Protein AF-A0A9E2F7W5-F1 (afdb_monomer)

Structure (mmCIF, N/CA/C/O backbone):
data_AF-A0A9E2F7W5-F1
#
_entry.id   AF-A0A9E2F7W5-F1
#
loop_
_atom_site.group_PDB
_atom_site.id
_atom_site.type_symbol
_atom_site.label_atom_id
_atom_site.label_alt_id
_atom_site.label_comp_id
_atom_site.label_asym_id
_atom_site.label_entity_id
_atom_site.label_seq_id
_atom_site.pdbx_PDB_ins_code
_atom_site.Cartn_x
_atom_site.Cartn_y
_atom_site.Cartn_z
_atom_site.occupancy
_atom_site.B_iso_or_equiv
_atom_site.auth_seq_id
_atom_site.auth_comp_id
_atom_site.auth_asym_id
_atom_site.auth_atom_id
_atom_site.pdbx_PDB_model_num
ATOM 1 N N . MET A 1 1 ? 1.756 -20.478 2.435 1.00 60.12 1 MET A N 1
ATOM 2 C CA . MET A 1 1 ? 0.867 -20.047 1.336 1.00 60.12 1 MET A CA 1
ATOM 3 C C . MET A 1 1 ? 1.531 -18.874 0.637 1.00 60.12 1 MET A C 1
ATOM 5 O O . MET A 1 1 ? 2.162 -18.082 1.322 1.00 60.12 1 MET A O 1
ATOM 9 N N . SER A 1 2 ? 1.466 -18.809 -0.690 1.00 84.88 2 SER A N 1
ATOM 10 C CA . SER A 1 2 ? 1.913 -17.647 -1.470 1.00 84.88 2 SER A CA 1
ATOM 11 C C . SER A 1 2 ? 0.680 -16.806 -1.796 1.00 84.88 2 SER A C 1
ATOM 13 O O . SER A 1 2 ? -0.364 -17.386 -2.080 1.00 84.88 2 SER A O 1
ATOM 15 N N . LEU A 1 3 ? 0.794 -15.481 -1.693 1.00 91.50 3 LEU A N 1
ATOM 16 C CA . LEU A 1 3 ? -0.255 -14.529 -2.058 1.00 91.50 3 LEU A CA 1
ATOM 17 C C . LEU A 1 3 ? 0.163 -13.801 -3.338 1.00 91.50 3 LEU A C 1
ATOM 19 O O . LEU A 1 3 ? 1.298 -13.326 -3.431 1.00 91.50 3 LEU A O 1
ATOM 23 N N . SER A 1 4 ? -0.745 -13.708 -4.305 1.00 96.69 4 SER A N 1
ATOM 24 C CA . SER A 1 4 ? -0.621 -12.806 -5.452 1.00 96.69 4 SER A CA 1
ATOM 25 C C . SER A 1 4 ? -1.047 -11.381 -5.076 1.00 96.69 4 SER A C 1
ATOM 27 O O . SER A 1 4 ? -1.700 -11.160 -4.056 1.00 96.69 4 SER A O 1
ATOM 29 N N . LEU A 1 5 ? -0.718 -10.391 -5.914 1.00 97.25 5 LEU A N 1
ATOM 30 C CA . LEU A 1 5 ? -1.211 -9.019 -5.714 1.00 97.25 5 LEU A CA 1
ATOM 31 C C . LEU A 1 5 ? -2.737 -8.933 -5.853 1.00 97.25 5 LEU A C 1
ATOM 33 O O . LEU A 1 5 ? -3.362 -8.114 -5.184 1.00 97.25 5 LEU A O 1
ATOM 37 N N . ARG A 1 6 ? -3.337 -9.815 -6.659 1.00 96.81 6 ARG A N 1
ATOM 38 C CA . ARG A 1 6 ? -4.790 -9.960 -6.738 1.00 96.81 6 ARG A CA 1
ATOM 39 C C . ARG A 1 6 ? -5.373 -10.462 -5.418 1.00 96.81 6 ARG A C 1
ATOM 41 O O . ARG A 1 6 ? -6.316 -9.854 -4.925 1.00 96.81 6 ARG A O 1
ATOM 48 N N . ASP A 1 7 ? -4.772 -11.485 -4.806 1.00 97.69 7 ASP A N 1
ATOM 49 C CA . ASP A 1 7 ? -5.213 -11.986 -3.494 1.00 97.69 7 ASP A CA 1
ATOM 50 C C . ASP A 1 7 ? -5.123 -10.893 -2.420 1.00 97.69 7 ASP A C 1
ATOM 52 O O . ASP A 1 7 ? -6.005 -10.784 -1.571 1.00 97.69 7 ASP A O 1
ATOM 56 N N . VAL A 1 8 ? -4.080 -10.053 -2.475 1.00 97.88 8 VAL A N 1
ATOM 57 C CA . VAL A 1 8 ? -3.939 -8.885 -1.591 1.00 97.88 8 VAL A CA 1
ATOM 58 C C . VAL A 1 8 ? -5.088 -7.899 -1.813 1.00 97.88 8 VAL A C 1
ATOM 60 O O . VAL A 1 8 ? -5.750 -7.524 -0.849 1.00 97.88 8 VAL A O 1
ATOM 63 N N . GLN A 1 9 ? -5.380 -7.518 -3.062 1.00 98.44 9 GLN A N 1
ATOM 64 C CA . GLN A 1 9 ? -6.500 -6.619 -3.367 1.00 98.44 9 GLN A CA 1
ATOM 65 C C . GLN A 1 9 ? -7.848 -7.177 -2.889 1.00 98.44 9 GLN A C 1
ATOM 67 O O . GLN A 1 9 ? -8.639 -6.434 -2.307 1.00 98.44 9 GLN A O 1
ATOM 72 N N . GLU A 1 10 ? -8.104 -8.471 -3.095 1.00 98.19 10 GLU A N 1
ATOM 73 C CA . GLU A 1 10 ? -9.349 -9.135 -2.692 1.00 98.19 10 GLU A CA 1
ATOM 74 C C . GLU A 1 10 ? -9.486 -9.259 -1.170 1.00 98.19 10 GLU A C 1
ATOM 76 O O . GLU A 1 10 ? -10.566 -9.024 -0.619 1.00 98.19 10 GLU A O 1
ATOM 81 N N . ALA A 1 11 ? -8.402 -9.609 -0.472 1.00 97.88 11 ALA A N 1
ATOM 82 C CA . ALA A 1 11 ? -8.384 -9.667 0.986 1.00 97.88 11 ALA A CA 1
ATOM 83 C C . ALA A 1 11 ? -8.615 -8.278 1.600 1.00 97.88 11 ALA A C 1
ATOM 85 O O . ALA A 1 11 ? -9.410 -8.145 2.533 1.00 97.88 11 ALA A O 1
ATOM 86 N N . THR A 1 12 ? -7.984 -7.241 1.039 1.00 98.00 12 THR A N 1
ATOM 87 C CA . THR A 1 12 ? -8.171 -5.853 1.470 1.00 98.00 12 THR A CA 1
ATOM 88 C C . THR A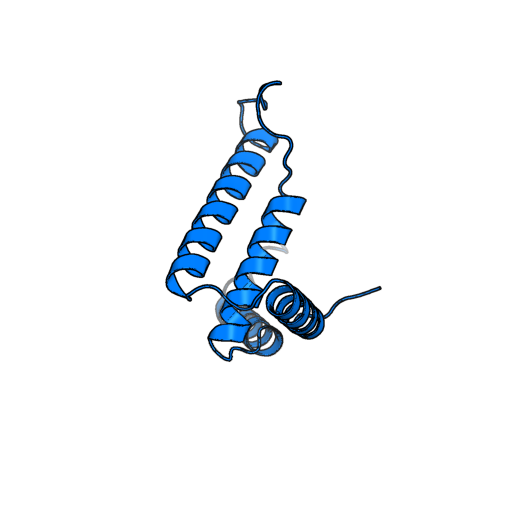 1 12 ? -9.599 -5.364 1.223 1.00 98.00 12 THR A C 1
ATOM 90 O O . THR A 1 12 ? -10.196 -4.807 2.139 1.00 98.00 12 THR A O 1
ATOM 93 N N . ASP A 1 13 ? -10.185 -5.590 0.038 1.00 98.19 13 ASP A N 1
ATOM 94 C CA . ASP A 1 13 ? -11.578 -5.185 -0.243 1.00 98.19 13 ASP A CA 1
ATOM 95 C C . ASP A 1 13 ? -12.558 -5.834 0.735 1.00 98.19 13 ASP A C 1
ATOM 97 O O . ASP A 1 13 ? -13.407 -5.151 1.310 1.00 98.19 13 ASP A O 1
ATOM 101 N N . ARG A 1 14 ? -12.391 -7.136 0.993 1.00 98.31 14 ARG A N 1
ATOM 102 C CA . ARG A 1 14 ? -13.223 -7.863 1.954 1.00 98.31 14 ARG A CA 1
ATOM 103 C C . ARG A 1 14 ? -13.135 -7.257 3.349 1.00 98.31 14 ARG A C 1
ATOM 105 O O . ARG A 1 14 ? -14.167 -6.918 3.922 1.00 98.31 14 ARG A O 1
ATOM 112 N N . TYR A 1 15 ? -11.918 -7.074 3.858 1.00 98.06 15 TYR A N 1
ATOM 113 C CA . TYR A 1 15 ? -11.692 -6.495 5.179 1.00 98.06 15 TYR A CA 1
ATOM 114 C C . TYR A 1 15 ? -12.305 -5.094 5.302 1.00 98.06 15 TYR A C 1
ATOM 116 O O . TYR A 1 15 ? -13.014 -4.808 6.262 1.00 98.06 15 TYR A O 1
ATOM 124 N N . ILE A 1 16 ? -12.092 -4.228 4.307 1.00 96.94 16 ILE A N 1
ATOM 125 C CA . ILE A 1 16 ? -12.622 -2.860 4.319 1.00 96.94 16 ILE A CA 1
ATOM 126 C C . ILE A 1 16 ? -14.153 -2.856 4.295 1.00 96.94 16 ILE A C 1
ATOM 128 O O . ILE A 1 16 ? -14.7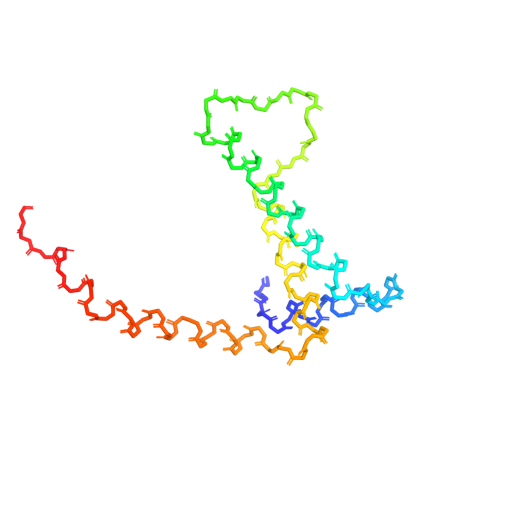78 -2.092 5.029 1.00 96.94 16 ILE A O 1
ATOM 132 N N . ARG A 1 17 ? -14.784 -3.723 3.494 1.00 96.94 17 ARG A N 1
ATOM 133 C CA . ARG A 1 17 ? -16.250 -3.851 3.466 1.00 96.94 17 ARG A CA 1
ATOM 134 C C . ARG A 1 17 ? -16.813 -4.329 4.799 1.00 96.94 17 ARG A C 1
ATOM 136 O O . ARG A 1 17 ? -17.831 -3.799 5.237 1.00 96.94 17 ARG A O 1
ATOM 143 N N . GLU A 1 18 ? -16.155 -5.286 5.445 1.00 97.56 18 GLU A N 1
ATOM 144 C CA . GLU A 1 18 ? -16.524 -5.762 6.784 1.00 97.56 18 GLU A CA 1
ATOM 145 C C . GLU A 1 18 ? -16.338 -4.669 7.850 1.00 97.56 18 GLU A C 1
ATOM 147 O O . GLU A 1 18 ? -17.145 -4.564 8.772 1.00 97.56 18 GLU A O 1
ATOM 152 N N . ALA A 1 19 ? -15.333 -3.805 7.686 1.00 94.25 19 ALA A N 1
ATOM 153 C CA . ALA A 1 19 ? -15.018 -2.699 8.590 1.00 94.25 19 ALA A CA 1
ATOM 154 C C . ALA A 1 19 ? -15.899 -1.441 8.411 1.00 94.25 19 ALA A C 1
ATOM 156 O O . ALA A 1 19 ? -15.692 -0.452 9.114 1.00 94.25 19 ALA A O 1
ATOM 157 N N . GLY A 1 20 ? -16.889 -1.460 7.510 1.00 95.06 20 GLY A N 1
ATOM 158 C CA . GLY A 1 20 ? -17.816 -0.338 7.289 1.00 95.06 20 GLY A CA 1
ATOM 159 C C . GLY A 1 20 ? -17.613 0.430 5.980 1.00 95.06 20 GLY A C 1
ATOM 160 O O . GLY A 1 20 ? -18.293 1.429 5.749 1.00 95.06 20 GLY A O 1
ATOM 161 N N . GLY A 1 21 ? -16.741 -0.056 5.098 1.00 94.94 21 GLY A N 1
ATOM 162 C CA . GLY A 1 21 ? -16.501 0.503 3.773 1.00 94.94 21 GLY A CA 1
ATOM 163 C C . GLY A 1 21 ? -15.270 1.404 3.696 1.00 94.94 21 GLY A C 1
ATOM 164 O O . GLY A 1 21 ? -14.513 1.573 4.646 1.00 94.94 21 GLY A O 1
ATOM 165 N N . TYR A 1 22 ? -15.054 1.951 2.504 1.00 95.69 22 TYR A N 1
ATOM 166 C CA . TYR A 1 22 ? -13.880 2.754 2.181 1.00 95.69 22 TYR A CA 1
ATOM 167 C C . TYR A 1 22 ? -13.984 4.183 2.733 1.00 95.69 22 TYR A C 1
ATOM 169 O O . TYR A 1 22 ? -15.019 4.833 2.581 1.00 95.69 22 TYR A O 1
ATOM 177 N N . TRP A 1 23 ? -12.881 4.702 3.281 1.00 94.69 23 TRP A N 1
ATOM 178 C CA . TRP A 1 23 ? -12.677 6.146 3.482 1.00 94.69 23 TRP A CA 1
ATOM 179 C C . TRP A 1 23 ? -12.508 6.878 2.147 1.00 94.69 23 TRP A C 1
ATOM 181 O O . TRP A 1 23 ? -12.348 6.240 1.107 1.00 94.69 23 TRP A O 1
ATOM 191 N N . SER A 1 24 ? -12.504 8.213 2.144 1.00 96.19 24 SER A N 1
ATOM 192 C CA . SER A 1 24 ? -12.249 8.963 0.908 1.00 96.19 24 SER A CA 1
ATOM 193 C C . SER A 1 24 ? -10.827 8.738 0.380 1.00 96.19 24 SER A C 1
ATOM 195 O O . SER A 1 24 ? -9.885 8.492 1.135 1.00 96.19 24 SER A O 1
ATOM 197 N N . GLU A 1 25 ? -10.635 8.892 -0.930 1.00 94.25 25 GLU A N 1
ATOM 198 C CA . GLU A 1 25 ? -9.324 8.740 -1.570 1.00 94.25 25 GLU A CA 1
ATOM 199 C C . GLU A 1 25 ? -8.304 9.725 -0.985 1.00 94.25 25 GLU A C 1
ATOM 201 O O . GLU A 1 25 ? -7.129 9.400 -0.832 1.00 94.25 25 GLU A O 1
ATOM 206 N N . LYS A 1 26 ? -8.752 10.930 -0.605 1.00 96.50 26 LYS A N 1
ATOM 207 C CA . LYS A 1 26 ? -7.898 11.943 0.030 1.00 96.50 26 LYS A CA 1
ATOM 208 C C . LYS A 1 26 ? -7.405 11.489 1.400 1.00 96.50 26 LYS A C 1
ATOM 210 O O . LYS A 1 26 ? -6.227 11.661 1.695 1.00 96.50 26 LYS A O 1
ATOM 215 N N . GLU A 1 27 ? -8.282 10.909 2.216 1.00 96.44 27 GLU A N 1
ATOM 216 C CA . GLU A 1 27 ? -7.904 10.351 3.520 1.00 96.44 27 GLU A CA 1
ATOM 217 C C . GLU A 1 27 ? -6.910 9.200 3.353 1.00 96.44 27 GLU A C 1
ATOM 219 O O . GLU A 1 27 ? -5.898 9.164 4.048 1.00 96.44 27 GLU A O 1
ATOM 224 N N . ASN A 1 28 ? -7.128 8.322 2.371 1.00 97.06 28 ASN A N 1
ATOM 225 C CA . ASN A 1 28 ? -6.225 7.200 2.114 1.00 97.06 28 ASN A CA 1
ATOM 226 C C . ASN A 1 28 ? -4.855 7.644 1.572 1.00 97.06 28 ASN A C 1
ATOM 228 O O . ASN A 1 28 ? -3.843 7.026 1.890 1.00 97.06 28 ASN A O 1
ATOM 232 N N . ILE A 1 29 ? -4.775 8.753 0.828 1.00 97.75 29 ILE A N 1
ATOM 233 C CA . ILE A 1 29 ? -3.485 9.362 0.465 1.00 97.75 29 ILE A CA 1
ATOM 234 C C . ILE A 1 29 ? -2.760 9.915 1.697 1.00 97.75 29 ILE A C 1
ATOM 236 O O . ILE A 1 29 ? -1.549 9.740 1.813 1.00 97.75 29 ILE A O 1
ATOM 240 N N . LEU A 1 30 ? -3.471 10.567 2.623 1.00 98.00 30 LEU A N 1
ATOM 241 C CA . LEU A 1 30 ? -2.859 11.053 3.865 1.00 98.00 30 LEU A CA 1
ATOM 242 C C . LEU A 1 30 ? -2.356 9.893 4.729 1.00 98.00 30 LEU A C 1
ATOM 244 O O . LEU A 1 30 ? -1.233 9.964 5.222 1.00 98.00 30 LEU A O 1
ATOM 248 N N . ARG A 1 31 ? -3.133 8.808 4.828 1.00 97.50 31 ARG A N 1
ATOM 249 C CA . ARG A 1 31 ? -2.710 7.569 5.489 1.00 97.50 31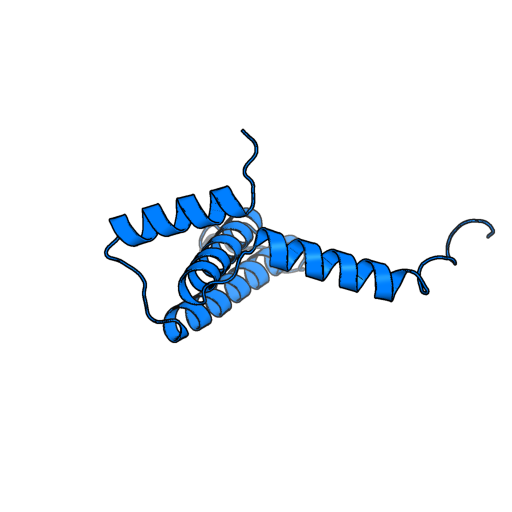 ARG A CA 1
ATOM 250 C C . ARG A 1 31 ? -1.449 6.996 4.844 1.00 97.50 31 ARG A C 1
ATOM 252 O O . ARG A 1 31 ? -0.505 6.677 5.544 1.00 97.50 31 ARG A O 1
ATOM 259 N N . LEU A 1 32 ? -1.369 6.948 3.512 1.00 98.38 32 LEU A N 1
ATOM 260 C CA . LEU A 1 32 ? -0.164 6.461 2.827 1.00 98.38 32 LEU A CA 1
ATOM 261 C C . LEU A 1 32 ? 1.086 7.277 3.197 1.00 98.38 32 LEU A C 1
ATOM 263 O O . LEU A 1 32 ? 2.171 6.722 3.347 1.00 98.38 32 LEU A O 1
ATOM 267 N N . VAL A 1 33 ? 0.945 8.599 3.329 1.00 98.38 33 VAL A N 1
ATOM 268 C CA . VAL A 1 33 ? 2.047 9.476 3.755 1.00 98.38 33 VAL A CA 1
ATOM 269 C C . VAL A 1 33 ? 2.442 9.211 5.211 1.00 98.38 33 VAL A C 1
ATOM 271 O O . VAL A 1 33 ? 3.634 9.251 5.516 1.00 98.38 33 VAL A O 1
ATOM 274 N N . GLU A 1 34 ? 1.470 8.932 6.082 1.00 97.81 34 GLU A N 1
ATOM 275 C CA . GLU A 1 34 ? 1.691 8.521 7.475 1.00 97.81 34 GLU A CA 1
ATOM 276 C C . GLU A 1 34 ? 2.560 7.254 7.535 1.00 97.81 34 GLU A C 1
ATOM 278 O O . GLU A 1 34 ? 3.666 7.326 8.075 1.00 97.81 34 GLU A O 1
ATOM 283 N N . GLU A 1 35 ? 2.161 6.170 6.856 1.00 97.81 35 GLU A N 1
ATOM 284 C CA . GLU A 1 35 ? 2.894 4.886 6.888 1.00 97.81 35 GLU A CA 1
ATOM 285 C C . GLU A 1 35 ? 4.317 4.996 6.307 1.00 97.81 35 GLU A C 1
ATOM 287 O O . GLU A 1 35 ? 5.276 4.395 6.793 1.00 97.81 35 GLU A O 1
ATOM 292 N N . VAL A 1 36 ? 4.516 5.826 5.275 1.00 98.12 36 VAL A N 1
ATOM 293 C CA . VAL A 1 36 ? 5.864 6.107 4.742 1.00 98.12 36 VAL A CA 1
ATOM 294 C C . VAL A 1 36 ? 6.731 6.852 5.765 1.00 98.12 36 VAL A C 1
ATOM 296 O O . VAL A 1 36 ? 7.949 6.643 5.822 1.00 98.12 36 VAL A O 1
ATOM 299 N N . GLY A 1 37 ? 6.127 7.726 6.571 1.00 96.25 37 GLY A N 1
ATOM 300 C CA . GLY A 1 37 ? 6.795 8.405 7.677 1.00 96.25 37 GLY A CA 1
ATOM 301 C C . GLY A 1 37 ? 7.227 7.434 8.776 1.00 96.25 37 GLY A C 1
ATOM 302 O O . GLY A 1 37 ? 8.369 7.520 9.241 1.00 96.25 37 GLY A O 1
ATOM 303 N N . GLU A 1 38 ? 6.358 6.492 9.142 1.00 95.06 38 GLU A N 1
ATOM 304 C CA . GLU A 1 38 ? 6.656 5.440 10.122 1.00 95.06 38 GLU A CA 1
ATOM 305 C C . GLU A 1 38 ? 7.774 4.513 9.611 1.00 95.06 38 GLU A C 1
ATOM 307 O O . GLU A 1 38 ? 8.800 4.364 10.284 1.00 95.06 38 GLU A O 1
ATOM 312 N N . LEU A 1 39 ? 7.704 4.052 8.354 1.00 95.56 39 LEU A N 1
ATOM 313 C CA . LEU A 1 39 ? 8.790 3.291 7.718 1.00 95.56 39 LEU A CA 1
ATOM 314 C C . LEU A 1 39 ? 10.126 4.043 7.759 1.00 95.56 39 LEU A C 1
ATOM 316 O O . LEU A 1 39 ? 11.169 3.469 8.086 1.00 95.56 39 LEU A O 1
ATOM 320 N N . SER A 1 40 ? 10.114 5.334 7.421 1.00 93.94 40 SER A N 1
ATOM 321 C CA . SER A 1 40 ? 11.316 6.174 7.434 1.00 93.94 40 SER A CA 1
ATOM 322 C C . SER A 1 40 ? 11.946 6.244 8.828 1.00 93.94 40 SER A C 1
ATOM 324 O O . SER A 1 40 ? 13.174 6.156 8.969 1.00 93.94 40 SER A O 1
ATOM 326 N N . ARG A 1 41 ? 11.114 6.351 9.871 1.00 91.25 41 ARG A N 1
ATOM 327 C CA . ARG A 1 41 ? 11.559 6.336 11.266 1.00 91.25 41 ARG A CA 1
ATOM 328 C C . ARG A 1 41 ? 12.211 5.003 11.624 1.00 91.25 41 ARG A C 1
ATOM 330 O O . ARG A 1 41 ? 13.327 5.006 12.144 1.00 91.25 41 ARG A O 1
ATOM 337 N N . GLU A 1 42 ? 11.577 3.882 11.292 1.00 91.00 42 GLU A N 1
ATOM 338 C CA . GLU A 1 42 ? 12.095 2.554 11.634 1.00 91.00 42 GLU A CA 1
ATOM 339 C C . GLU A 1 42 ? 13.390 2.210 10.891 1.00 91.00 42 GLU A C 1
ATOM 341 O O . GLU A 1 42 ? 14.355 1.732 11.493 1.00 91.00 42 GLU A O 1
ATOM 346 N N . VAL A 1 43 ? 13.489 2.551 9.604 1.00 91.00 43 VAL A N 1
ATOM 347 C CA . VAL A 1 43 ? 14.743 2.413 8.846 1.00 91.00 43 VAL A CA 1
ATOM 348 C C . VAL A 1 43 ? 15.849 3.282 9.452 1.00 91.00 43 VAL A C 1
ATOM 350 O O . VAL A 1 43 ? 16.993 2.834 9.575 1.00 91.00 43 VAL A O 1
ATOM 353 N N . SER A 1 44 ? 15.519 4.504 9.878 1.00 89.56 44 SER A N 1
ATOM 354 C CA . SER A 1 44 ? 16.476 5.404 10.528 1.00 89.56 44 SER A CA 1
ATOM 355 C C . SER A 1 44 ? 16.966 4.862 11.871 1.00 89.56 44 SER A C 1
ATOM 357 O O . SER A 1 44 ? 18.137 5.040 12.198 1.00 89.56 44 SER A O 1
ATOM 359 N N . HIS A 1 45 ? 16.118 4.180 12.639 1.00 86.69 45 HIS A N 1
ATOM 360 C CA . HIS A 1 45 ? 16.528 3.530 13.885 1.00 86.69 45 HIS A CA 1
ATOM 361 C C . HIS A 1 45 ? 17.423 2.310 13.657 1.00 86.69 45 HIS A C 1
ATOM 363 O O . HIS A 1 45 ? 18.337 2.067 14.446 1.00 86.69 45 HIS A O 1
ATOM 369 N N . LEU A 1 46 ? 17.182 1.548 12.587 1.00 84.44 46 LEU A N 1
ATOM 370 C CA . LEU A 1 46 ? 17.971 0.356 12.273 1.00 84.44 46 LEU A CA 1
ATOM 371 C C . LEU A 1 46 ? 19.338 0.675 11.668 1.00 84.44 46 LEU A C 1
ATOM 373 O O . LEU A 1 46 ? 20.318 0.003 11.981 1.00 84.44 46 LEU A O 1
ATOM 377 N N . LEU A 1 47 ? 19.401 1.666 10.777 1.00 84.44 47 LEU A N 1
ATOM 378 C CA . LEU A 1 47 ? 20.604 1.973 9.995 1.00 84.44 47 LEU A CA 1
ATOM 379 C C . LEU A 1 47 ? 21.323 3.242 10.463 1.00 84.44 47 LEU A C 1
ATOM 381 O O . LEU A 1 47 ? 22.473 3.479 10.090 1.00 84.44 47 LEU A O 1
ATOM 385 N N . GLY A 1 48 ? 20.648 4.084 11.242 1.00 78.81 48 GLY A N 1
ATOM 386 C CA . GLY A 1 48 ? 21.179 5.351 11.716 1.00 78.81 48 GLY A CA 1
ATOM 387 C C . GLY A 1 48 ? 21.941 5.239 13.040 1.00 78.81 48 GLY A C 1
ATOM 388 O O . GLY A 1 48 ? 21.870 4.242 13.756 1.00 78.81 48 GLY A O 1
ATOM 389 N N . PRO A 1 49 ? 22.666 6.304 13.422 1.00 70.94 49 PRO A N 1
ATOM 390 C CA . PRO A 1 49 ? 23.461 6.325 14.650 1.00 70.94 49 PRO A CA 1
ATOM 391 C C . PRO A 1 49 ? 22.610 6.423 15.928 1.00 70.94 49 PRO A C 1
ATOM 393 O O . PRO A 1 49 ? 23.129 6.242 17.029 1.00 70.94 49 PRO A O 1
ATOM 396 N N . LYS A 1 50 ? 21.318 6.753 15.806 1.00 68.31 50 LYS A N 1
ATOM 397 C CA . LYS A 1 50 ? 20.397 6.911 16.934 1.00 68.31 50 LYS A CA 1
ATOM 398 C C . LYS A 1 50 ? 19.594 5.631 17.119 1.00 68.31 50 LYS A C 1
ATOM 400 O O . LYS A 1 50 ? 18.764 5.296 16.284 1.00 68.31 50 LYS A O 1
ATOM 405 N N . ARG A 1 51 ? 19.838 4.950 18.237 1.00 69.88 51 ARG A N 1
ATOM 406 C CA . ARG A 1 51 ? 19.048 3.788 18.649 1.00 69.88 51 ARG A CA 1
ATOM 407 C C . ARG A 1 51 ? 17.669 4.223 19.140 1.00 69.88 51 ARG A C 1
ATOM 409 O O . ARG A 1 51 ? 17.543 5.289 19.745 1.00 69.88 51 ARG A O 1
ATOM 416 N N . LYS A 1 52 ? 16.687 3.352 18.908 1.00 75.00 52 LYS A N 1
ATOM 417 C CA . LYS A 1 52 ? 15.309 3.478 19.386 1.00 75.00 52 LYS A CA 1
ATOM 418 C C . LYS A 1 52 ? 15.301 3.649 20.907 1.00 75.00 52 LYS A C 1
ATOM 420 O O . LYS A 1 52 ? 16.027 2.936 21.611 1.00 75.00 52 LYS A O 1
ATOM 425 N N . LYS A 1 53 ? 14.549 4.623 21.417 1.00 76.38 53 LYS A N 1
ATOM 426 C CA . LYS A 1 53 ? 14.410 4.799 22.872 1.00 76.38 53 LYS A CA 1
ATOM 427 C C . LYS A 1 53 ? 13.443 3.752 23.434 1.00 76.38 53 LYS A C 1
ATOM 429 O O . LYS A 1 53 ? 12.536 3.344 22.715 1.00 76.38 53 LYS A O 1
ATOM 434 N N . PRO A 1 54 ? 13.564 3.365 24.716 1.00 71.81 54 PRO A N 1
ATOM 435 C CA . PRO A 1 54 ? 12.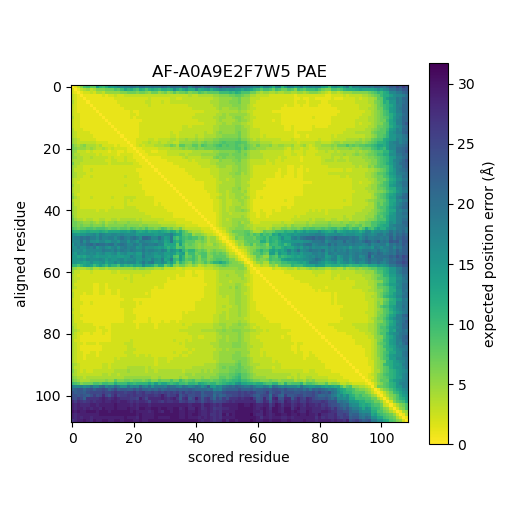633 2.425 25.344 1.00 71.81 54 PRO A CA 1
ATOM 436 C C . PRO A 1 54 ? 11.179 2.913 25.349 1.00 71.81 54 PRO A C 1
ATOM 438 O O . PRO A 1 54 ? 10.265 2.102 25.421 1.00 71.81 54 PRO A O 1
ATOM 441 N N . GLU A 1 55 ? 10.963 4.232 25.297 1.00 72.44 55 GLU A N 1
ATOM 442 C CA . GLU A 1 55 ? 9.625 4.833 25.295 1.00 72.44 55 GLU A CA 1
ATOM 443 C C . GLU A 1 55 ? 8.999 4.935 23.892 1.00 72.44 55 GLU A C 1
ATOM 445 O O . GLU A 1 55 ? 7.849 5.357 23.760 1.00 72.44 55 GLU A O 1
ATOM 450 N N . GLU A 1 56 ? 9.744 4.615 22.829 1.00 67.19 56 GLU A N 1
ATOM 451 C CA . GLU A 1 56 ? 9.212 4.650 21.467 1.00 67.19 56 GLU A CA 1
ATOM 452 C C . GLU A 1 56 ? 8.403 3.389 21.177 1.00 67.19 56 GLU A C 1
ATOM 454 O O . GLU A 1 56 ? 8.823 2.281 21.502 1.00 67.19 56 GLU A O 1
ATOM 459 N N . LYS A 1 57 ? 7.240 3.577 20.543 1.00 68.38 57 LYS A N 1
ATOM 460 C CA . LYS A 1 57 ? 6.326 2.500 20.154 1.00 68.38 57 LYS A CA 1
ATOM 461 C C . LYS A 1 57 ? 7.092 1.409 19.397 1.00 68.38 57 LYS A C 1
ATOM 463 O O . LYS A 1 57 ? 7.895 1.710 18.507 1.00 68.38 57 LYS A O 1
ATOM 468 N N . GLU A 1 58 ? 6.860 0.154 19.771 1.00 69.44 58 GLU A N 1
ATOM 469 C CA . GLU A 1 58 ? 7.354 -0.983 18.997 1.00 69.44 58 GLU A CA 1
ATOM 470 C C . GLU A 1 58 ? 6.787 -0.903 17.574 1.00 69.44 58 GLU A C 1
ATOM 472 O O . GLU A 1 58 ? 5.642 -0.507 17.372 1.00 69.44 58 GLU A O 1
ATOM 477 N N . GLY A 1 59 ? 7.652 -1.187 16.608 1.00 76.94 59 GLY A N 1
ATOM 478 C CA . GLY A 1 59 ? 7.413 -1.062 15.175 1.00 76.94 59 GLY A CA 1
ATOM 479 C C . GLY A 1 59 ? 8.651 -1.564 14.442 1.00 76.94 59 GLY A C 1
ATOM 480 O O . GLY A 1 59 ? 9.754 -1.558 15.011 1.00 76.94 59 GLY A O 1
ATOM 481 N N . SER A 1 60 ? 8.474 -2.044 13.219 1.00 89.38 60 SER A N 1
ATOM 482 C CA . SER A 1 60 ? 9.527 -2.644 12.407 1.00 89.38 60 SER A CA 1
ATOM 483 C C . SER A 1 60 ? 9.309 -2.319 10.933 1.00 89.38 60 SER A C 1
ATOM 485 O O . SER A 1 60 ? 8.166 -2.253 10.493 1.00 89.38 60 SER A O 1
ATOM 487 N N . PRO A 1 61 ? 10.365 -2.230 10.102 1.00 93.62 61 PRO A N 1
ATOM 488 C CA . PRO A 1 61 ? 10.176 -1.977 8.674 1.00 93.62 61 PRO A CA 1
ATOM 489 C C . PRO A 1 61 ? 9.273 -3.002 7.987 1.00 93.62 61 PRO A C 1
ATOM 491 O O . PRO A 1 61 ? 8.689 -2.697 6.957 1.00 93.62 61 PRO A O 1
ATOM 494 N N . SER A 1 62 ? 9.187 -4.224 8.523 1.00 94.56 62 SER A N 1
ATOM 495 C CA . SER A 1 62 ? 8.295 -5.250 7.988 1.00 94.56 62 SER A CA 1
ATOM 496 C C . SER A 1 62 ? 6.824 -4.910 8.213 1.00 94.56 62 SER A C 1
ATOM 498 O O . SER A 1 62 ? 6.022 -5.179 7.324 1.00 94.56 62 SER A O 1
ATOM 500 N N . GLU A 1 63 ? 6.477 -4.367 9.381 1.00 95.25 63 GLU A N 1
ATOM 501 C CA . GLU A 1 63 ? 5.117 -3.917 9.696 1.00 95.25 63 GLU A CA 1
ATOM 502 C C . GLU A 1 63 ? 4.763 -2.716 8.821 1.00 95.25 63 GLU A C 1
ATOM 504 O O . GLU A 1 63 ? 3.814 -2.802 8.048 1.00 95.25 63 GLU A O 1
ATOM 509 N N . GLU A 1 64 ? 5.630 -1.699 8.780 1.00 97.38 64 GLU A N 1
ATOM 510 C CA . GLU A 1 64 ? 5.366 -0.477 8.007 1.00 97.38 64 GLU A CA 1
ATOM 511 C C . GLU A 1 64 ? 5.269 -0.740 6.493 1.00 97.38 64 GLU A C 1
ATOM 513 O O . GLU A 1 64 ? 4.464 -0.143 5.780 1.00 97.38 64 GLU A O 1
ATOM 518 N N . LEU A 1 65 ? 6.068 -1.672 5.955 1.00 97.81 65 LEU A N 1
ATOM 519 C CA . LEU A 1 65 ? 5.929 -2.102 4.558 1.00 97.81 65 LEU A CA 1
ATOM 520 C C . LEU A 1 65 ? 4.602 -2.832 4.308 1.00 97.81 65 LEU A C 1
ATOM 522 O O . LEU A 1 65 ? 4.053 -2.731 3.207 1.00 97.81 65 LEU A O 1
ATOM 526 N N . GLY A 1 66 ? 4.104 -3.569 5.302 1.00 97.44 66 GLY A N 1
ATOM 527 C CA . GLY A 1 66 ? 2.787 -4.196 5.272 1.00 97.44 66 GLY A CA 1
ATOM 528 C C . GLY A 1 66 ? 1.668 -3.158 5.248 1.00 97.44 66 GLY A C 1
ATOM 529 O O . GLY A 1 66 ? 0.792 -3.243 4.387 1.00 97.44 66 GLY A O 1
ATOM 530 N N . ASP A 1 67 ? 1.746 -2.145 6.110 1.00 97.81 67 ASP A N 1
ATOM 531 C CA . ASP A 1 67 ? 0.760 -1.064 6.189 1.00 97.81 67 ASP A CA 1
ATOM 532 C C . ASP A 1 67 ? 0.748 -0.215 4.911 1.00 97.81 67 ASP A C 1
ATOM 534 O O . ASP A 1 67 ? -0.311 0.033 4.327 1.00 97.81 67 ASP A O 1
ATOM 538 N N . ILE A 1 68 ? 1.923 0.104 4.356 1.00 98.44 68 ILE A N 1
ATOM 539 C CA . ILE A 1 68 ? 2.032 0.746 3.037 1.00 98.44 68 ILE A CA 1
ATOM 540 C C . ILE A 1 68 ? 1.356 -0.104 1.957 1.00 98.44 68 ILE A C 1
ATOM 542 O O . ILE A 1 68 ? 0.576 0.422 1.156 1.00 98.44 68 ILE A O 1
ATOM 546 N N . LEU A 1 69 ? 1.645 -1.409 1.901 1.00 98.25 69 LEU A N 1
ATOM 547 C CA . LEU A 1 69 ? 1.048 -2.294 0.900 1.00 98.25 69 LEU A CA 1
ATOM 548 C C . LEU A 1 69 ? -0.478 -2.358 1.053 1.00 98.25 69 LEU A C 1
ATOM 550 O O . LEU A 1 69 ? -1.192 -2.335 0.047 1.00 98.25 69 LEU A O 1
ATOM 554 N N . PHE A 1 70 ? -0.975 -2.388 2.289 1.00 98.25 70 PHE A N 1
ATOM 555 C CA . PHE A 1 70 ? -2.400 -2.365 2.588 1.00 98.25 70 PHE A CA 1
ATOM 556 C C . PHE A 1 70 ? -3.066 -1.088 2.060 1.00 98.25 70 PHE A C 1
ATOM 558 O O . PHE A 1 70 ? -4.050 -1.170 1.323 1.00 98.25 70 PHE A O 1
ATOM 565 N N . VAL A 1 71 ? -2.506 0.090 2.351 1.00 98.25 71 VAL A N 1
ATOM 566 C CA . VAL A 1 71 ? -3.063 1.372 1.886 1.00 98.25 71 VAL A CA 1
ATOM 567 C C . VAL A 1 71 ? -2.980 1.503 0.359 1.00 98.25 71 VAL A C 1
ATOM 569 O O . VAL A 1 71 ? -3.903 2.018 -0.277 1.00 98.25 71 VAL A O 1
ATOM 572 N N . VAL A 1 72 ? -1.920 0.981 -0.265 1.00 98.56 72 VAL A N 1
ATOM 573 C CA . VAL A 1 72 ? -1.812 0.907 -1.732 1.00 98.56 72 VAL A CA 1
ATOM 574 C C . VAL A 1 72 ? -2.915 0.028 -2.326 1.00 98.56 72 VAL A C 1
ATOM 576 O O . VAL A 1 72 ? -3.520 0.418 -3.325 1.00 98.56 72 VAL A O 1
ATOM 579 N N . ALA A 1 73 ? -3.220 -1.121 -1.717 1.00 98.50 73 ALA A N 1
ATOM 580 C CA . ALA A 1 73 ? -4.322 -1.981 -2.146 1.00 98.50 73 ALA A CA 1
ATOM 581 C C . ALA A 1 73 ? -5.691 -1.305 -1.969 1.00 98.50 73 ALA A C 1
ATOM 583 O O . ALA A 1 73 ? -6.528 -1.384 -2.869 1.00 98.50 73 ALA A O 1
ATOM 584 N N . VAL A 1 74 ? -5.894 -0.570 -0.867 1.00 98.44 74 VAL A N 1
ATOM 585 C CA . VAL A 1 74 ? -7.095 0.254 -0.650 1.00 98.44 74 VAL A CA 1
ATOM 586 C C . VAL A 1 74 ? -7.283 1.244 -1.801 1.00 98.44 74 VAL A C 1
ATOM 588 O O . VAL A 1 74 ? -8.331 1.242 -2.449 1.00 98.44 74 VAL A O 1
ATOM 591 N N . LEU A 1 75 ? -6.255 2.041 -2.102 1.00 98.31 75 LEU A N 1
ATOM 592 C CA . LEU A 1 75 ? -6.299 3.035 -3.176 1.00 98.31 75 LEU A CA 1
ATOM 593 C C . LEU A 1 75 ? -6.501 2.389 -4.548 1.00 98.31 75 LEU A C 1
ATOM 595 O O . LEU A 1 75 ? -7.285 2.889 -5.352 1.00 98.31 75 LEU A O 1
ATOM 599 N N . ALA A 1 76 ? -5.832 1.269 -4.823 1.00 98.44 76 ALA A N 1
ATOM 600 C CA . ALA A 1 76 ? -5.981 0.562 -6.088 1.00 98.44 76 ALA A CA 1
ATOM 601 C C . ALA A 1 76 ? -7.426 0.100 -6.312 1.00 98.44 76 ALA A C 1
ATOM 603 O O . ALA A 1 76 ? -7.978 0.322 -7.389 1.00 98.44 76 ALA A O 1
ATOM 604 N N . ASN A 1 77 ? -8.066 -0.456 -5.281 1.00 98.44 77 ASN A N 1
ATOM 605 C CA . ASN A 1 77 ? -9.459 -0.890 -5.361 1.00 98.44 77 ASN A CA 1
ATOM 606 C C . ASN A 1 77 ? -10.415 0.291 -5.592 1.00 98.44 77 ASN A C 1
ATOM 608 O O . ASN A 1 77 ? -11.311 0.187 -6.428 1.00 98.44 77 ASN A O 1
ATOM 612 N N . GLN A 1 78 ? -10.206 1.428 -4.916 1.00 97.06 78 GLN A N 1
ATOM 613 C CA . GLN A 1 78 ? -11.033 2.630 -5.112 1.00 97.06 78 GLN A CA 1
ATOM 614 C C . GLN A 1 78 ? -10.885 3.239 -6.505 1.00 97.06 78 GLN A C 1
ATOM 616 O O . GLN A 1 78 ? -11.862 3.690 -7.099 1.00 97.06 78 GLN A O 1
ATOM 621 N N . LEU A 1 79 ? -9.661 3.248 -7.032 1.00 97.38 79 LEU A N 1
ATOM 622 C CA . LEU A 1 79 ? -9.336 3.858 -8.319 1.00 97.38 79 LEU A CA 1
ATOM 623 C C . LEU A 1 79 ? -9.563 2.914 -9.510 1.00 97.38 79 LEU A C 1
ATOM 625 O O . LEU A 1 79 ? -9.341 3.317 -10.652 1.00 97.38 79 LEU A O 1
ATOM 629 N N . GLY A 1 80 ? -9.981 1.666 -9.269 1.00 97.75 80 GLY A N 1
ATOM 630 C CA . GLY A 1 80 ? -10.173 0.662 -10.318 1.00 97.75 80 GLY A CA 1
ATOM 631 C C . GLY A 1 80 ? -8.866 0.219 -10.984 1.00 97.75 80 GLY A C 1
ATOM 632 O O . GLY A 1 80 ? -8.842 -0.059 -12.183 1.00 97.75 80 GLY A O 1
ATOM 633 N N . VAL A 1 81 ? -7.768 0.186 -10.227 1.00 98.44 81 VAL A N 1
ATOM 634 C CA . VAL A 1 81 ? -6.437 -0.210 -10.701 1.00 98.44 81 VAL A CA 1
ATOM 635 C C . VAL A 1 81 ? -6.171 -1.676 -10.361 1.00 98.44 81 VAL A C 1
ATOM 637 O O . VAL A 1 81 ? -6.278 -2.091 -9.209 1.00 98.44 81 VAL A O 1
ATOM 640 N N . ASP A 1 82 ? -5.755 -2.454 -11.358 1.00 98.38 82 ASP A N 1
ATOM 641 C CA . ASP A 1 82 ? -5.211 -3.802 -11.167 1.00 98.38 82 ASP A CA 1
ATOM 642 C C . ASP A 1 82 ? -3.719 -3.699 -10.795 1.00 98.38 82 ASP A C 1
ATOM 644 O O . ASP A 1 82 ? -2.890 -3.289 -11.616 1.00 98.38 82 ASP A O 1
ATOM 648 N N . LEU A 1 83 ? -3.374 -4.025 -9.543 1.00 98.31 83 LEU A N 1
ATOM 649 C CA . LEU A 1 83 ? -2.005 -3.916 -9.029 1.00 98.31 83 LEU A CA 1
ATOM 650 C C . LEU A 1 83 ? -1.049 -4.884 -9.714 1.00 98.31 83 LEU A C 1
ATOM 652 O O . LEU A 1 83 ? 0.112 -4.535 -9.931 1.00 98.31 83 LEU A O 1
ATOM 656 N N . GLU A 1 84 ? -1.510 -6.083 -10.062 1.00 97.44 84 GLU A N 1
ATOM 657 C CA . GLU A 1 84 ? -0.675 -7.085 -10.714 1.00 97.44 84 GLU A CA 1
ATOM 658 C C . GLU A 1 84 ? -0.255 -6.605 -12.107 1.00 97.44 84 GLU A C 1
ATOM 660 O O . GLU A 1 84 ? 0.939 -6.576 -12.430 1.00 97.44 84 GLU A O 1
ATOM 665 N N . ALA A 1 85 ? -1.215 -6.111 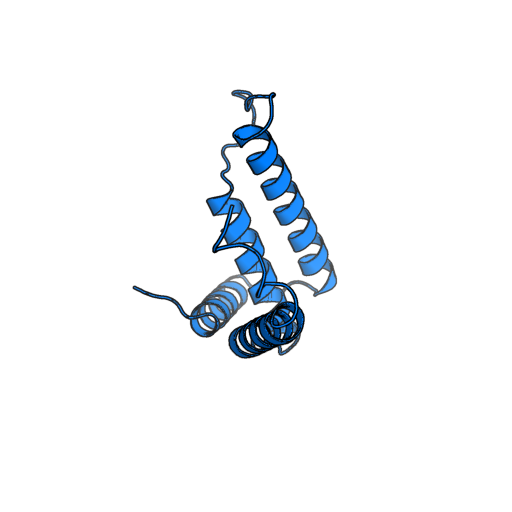-12.891 1.00 97.81 85 ALA A N 1
ATOM 666 C CA . ALA A 1 85 ? -0.953 -5.518 -14.196 1.00 97.81 85 ALA A CA 1
ATOM 667 C C . ALA A 1 85 ? -0.089 -4.246 -14.092 1.00 97.81 85 ALA A C 1
ATOM 669 O O . ALA A 1 85 ? 0.875 -4.083 -14.850 1.00 97.81 85 ALA A O 1
AT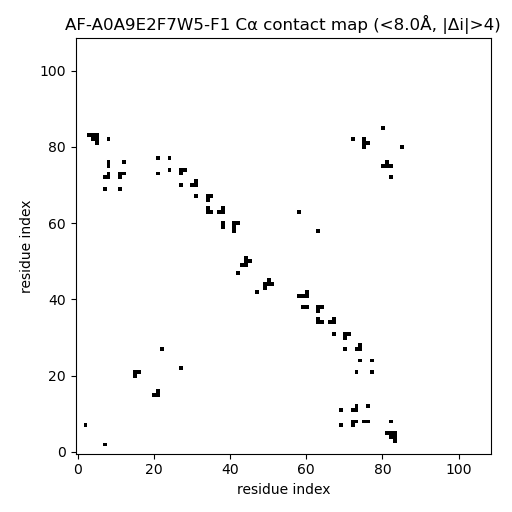OM 670 N N . ALA A 1 86 ? -0.385 -3.355 -13.139 1.00 98.00 86 ALA A N 1
ATOM 671 C CA . ALA A 1 86 ? 0.363 -2.111 -12.939 1.00 98.00 86 ALA A CA 1
ATOM 672 C C . ALA A 1 86 ? 1.828 -2.365 -12.540 1.00 98.00 86 ALA A C 1
ATOM 674 O O . ALA A 1 86 ? 2.751 -1.701 -13.038 1.00 98.00 86 ALA A O 1
ATOM 675 N N . PHE A 1 87 ? 2.061 -3.349 -11.669 1.00 97.12 87 PHE A N 1
ATOM 676 C CA . PHE A 1 87 ? 3.399 -3.740 -11.247 1.00 97.12 87 PHE A CA 1
ATOM 677 C C . PHE A 1 87 ? 4.178 -4.404 -12.389 1.00 97.12 87 PHE A C 1
ATOM 679 O O . PHE A 1 87 ? 5.316 -4.008 -12.663 1.00 97.12 87 PHE A O 1
ATOM 686 N N . ALA A 1 88 ? 3.555 -5.335 -13.121 1.00 96.62 88 ALA A N 1
ATOM 687 C CA . ALA A 1 88 ? 4.161 -5.976 -14.288 1.00 96.62 88 ALA A CA 1
ATOM 688 C C . ALA A 1 88 ? 4.597 -4.948 -15.349 1.00 96.62 88 ALA A C 1
ATOM 690 O O . ALA A 1 88 ? 5.745 -4.975 -15.807 1.00 96.62 88 ALA A O 1
ATOM 691 N N . ALA A 1 89 ? 3.731 -3.982 -15.673 1.00 97.12 89 ALA A N 1
ATOM 692 C CA . ALA A 1 89 ? 4.044 -2.899 -16.607 1.00 97.12 89 ALA A CA 1
ATOM 693 C C . ALA A 1 89 ? 5.196 -2.006 -16.107 1.00 97.12 89 ALA A C 1
ATOM 695 O O . ALA A 1 89 ? 6.055 -1.577 -16.885 1.00 97.12 89 ALA A O 1
ATOM 696 N N . THR A 1 90 ? 5.258 -1.741 -14.799 1.00 95.69 90 THR A N 1
ATOM 697 C CA . THR A 1 90 ? 6.346 -0.961 -14.191 1.00 95.69 90 THR A CA 1
ATOM 698 C C . THR A 1 90 ? 7.689 -1.683 -14.291 1.00 95.69 90 THR A C 1
ATOM 700 O O . THR A 1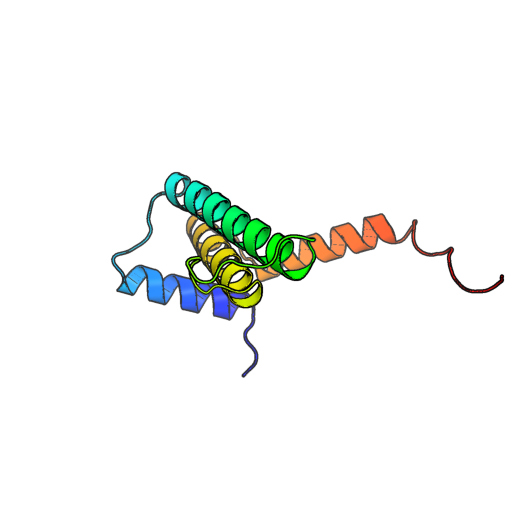 90 ? 8.686 -1.062 -14.670 1.00 95.69 90 THR A O 1
ATOM 703 N N . LEU A 1 91 ? 7.720 -2.990 -14.022 1.00 94.44 91 LEU A N 1
ATOM 704 C CA . LEU A 1 91 ? 8.928 -3.799 -14.178 1.00 94.44 91 LEU A CA 1
ATOM 705 C C . LEU A 1 91 ? 9.399 -3.842 -15.630 1.00 94.44 91 LEU A C 1
ATOM 707 O O . LEU A 1 91 ? 10.592 -3.692 -15.892 1.00 94.44 91 LEU A O 1
ATOM 711 N N . GLU A 1 92 ? 8.483 -4.009 -16.584 1.00 95.06 92 GLU A N 1
ATOM 712 C CA . GLU A 1 92 ? 8.830 -3.983 -18.003 1.00 95.06 92 GLU A CA 1
ATOM 713 C C . GLU A 1 92 ? 9.422 -2.627 -18.415 1.00 95.06 92 GLU A C 1
ATOM 715 O O . GLU A 1 92 ? 10.464 -2.573 -19.076 1.00 95.06 92 GLU A O 1
ATOM 720 N N . LYS A 1 93 ? 8.813 -1.525 -17.965 1.00 93.12 93 LYS A N 1
ATOM 721 C CA . LYS A 1 93 ? 9.321 -0.165 -18.183 1.00 93.12 93 LYS A CA 1
ATOM 722 C C . LYS A 1 93 ? 10.749 -0.001 -17.655 1.00 93.12 93 LYS A C 1
ATOM 724 O O . LYS A 1 93 ? 11.591 0.557 -18.360 1.00 93.12 93 LYS A O 1
ATOM 729 N N . TYR A 1 94 ? 11.043 -0.487 -16.448 1.00 91.81 94 TYR A N 1
ATOM 730 C CA . TYR A 1 94 ? 12.395 -0.427 -15.885 1.00 91.81 94 TYR A CA 1
ATOM 731 C C . TYR A 1 94 ? 13.376 -1.309 -16.652 1.00 91.81 94 TYR A C 1
ATOM 733 O O . TYR A 1 94 ? 14.421 -0.812 -17.054 1.00 91.81 94 TYR A O 1
ATOM 741 N N . ARG A 1 95 ? 13.009 -2.550 -16.997 1.00 89.94 95 ARG A N 1
ATOM 742 C CA . ARG A 1 95 ? 13.849 -3.435 -17.827 1.00 89.94 95 ARG A CA 1
ATOM 743 C C . ARG A 1 95 ? 14.210 -2.807 -19.174 1.00 89.94 95 ARG A C 1
ATOM 745 O O . ARG A 1 95 ? 15.361 -2.891 -19.592 1.00 89.94 95 ARG A O 1
ATOM 752 N N . ARG A 1 96 ? 13.261 -2.143 -19.841 1.00 87.88 96 ARG A N 1
ATOM 753 C CA . ARG A 1 96 ? 13.516 -1.429 -21.105 1.00 87.88 96 ARG A CA 1
ATOM 754 C C . ARG A 1 96 ? 14.452 -0.232 -20.915 1.00 87.88 96 ARG A C 1
ATOM 756 O O . ARG A 1 96 ? 15.334 -0.020 -21.740 1.00 87.88 96 ARG A O 1
ATOM 763 N N . ARG A 1 97 ? 14.287 0.531 -19.827 1.00 82.50 97 ARG A N 1
ATOM 764 C CA . ARG A 1 97 ? 15.142 1.687 -19.496 1.00 82.50 97 ARG A CA 1
ATOM 765 C C . ARG A 1 97 ? 16.568 1.272 -19.117 1.00 82.50 97 ARG A C 1
ATOM 767 O O . ARG A 1 97 ? 17.524 1.941 -19.497 1.00 82.50 97 ARG A O 1
ATOM 774 N N . ASP A 1 98 ? 16.699 0.174 -18.384 1.00 70.81 98 ASP A N 1
ATOM 775 C CA . ASP A 1 98 ? 17.961 -0.346 -17.855 1.00 70.81 98 ASP A CA 1
ATOM 776 C C . ASP A 1 98 ? 18.692 -1.282 -18.833 1.00 70.81 98 ASP A C 1
ATOM 778 O O . ASP A 1 98 ? 19.907 -1.462 -18.724 1.00 70.81 98 ASP A O 1
ATOM 782 N N . GLY A 1 99 ? 18.008 -1.797 -19.860 1.00 60.59 99 GLY A N 1
ATOM 783 C CA . GLY A 1 99 ? 18.592 -2.637 -20.912 1.00 60.59 99 GLY A CA 1
ATOM 784 C C . GLY A 1 99 ? 19.753 -1.997 -21.691 1.00 60.59 99 GLY A C 1
ATOM 785 O O . GLY A 1 99 ? 20.515 -2.716 -22.332 1.00 60.59 99 GLY A O 1
ATOM 786 N N . GLY A 1 100 ? 19.936 -0.673 -21.597 1.00 54.97 100 GLY A N 1
ATOM 787 C CA . GLY A 1 100 ? 21.095 0.054 -22.134 1.00 54.97 100 GLY A CA 1
ATOM 788 C C . GLY 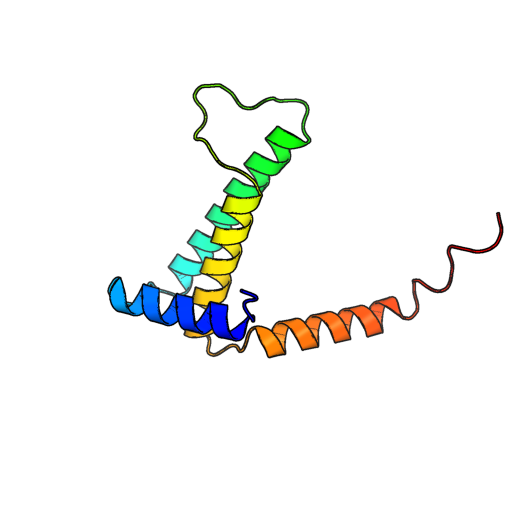A 1 100 ? 22.147 0.487 -21.101 1.00 54.97 100 GLY A C 1
ATOM 789 O O . GLY A 1 100 ? 23.171 1.036 -21.493 1.00 54.97 100 GLY A O 1
ATOM 790 N N . ARG A 1 101 ? 21.920 0.282 -19.794 1.00 56.78 101 ARG A N 1
ATOM 791 C CA . ARG A 1 101 ? 22.761 0.852 -18.718 1.00 56.78 101 ARG A CA 1
ATOM 792 C C . ARG A 1 101 ? 23.563 -0.184 -17.924 1.00 56.78 101 ARG A C 1
ATOM 794 O O . ARG A 1 101 ? 24.575 0.178 -17.333 1.00 56.78 101 ARG A O 1
ATOM 801 N N . TRP A 1 102 ? 23.153 -1.455 -17.941 1.00 53.38 102 TRP A N 1
ATOM 802 C CA . TRP A 1 102 ? 23.771 -2.518 -17.128 1.00 53.38 102 TRP A CA 1
ATOM 803 C C . TRP A 1 102 ? 24.626 -3.530 -17.912 1.00 53.38 102 TRP A C 1
ATOM 805 O O . TRP A 1 102 ? 25.285 -4.368 -17.302 1.00 53.38 102 TRP A O 1
ATOM 815 N N . ARG A 1 103 ? 24.725 -3.421 -19.248 1.00 49.28 103 ARG A N 1
ATOM 816 C CA . ARG A 1 103 ? 25.809 -4.067 -20.018 1.00 49.28 103 ARG A CA 1
ATOM 817 C C . ARG A 1 103 ? 27.098 -3.255 -19.834 1.00 49.28 103 ARG A C 1
ATOM 819 O O . ARG A 1 103 ? 27.450 -2.466 -20.702 1.00 49.28 103 ARG A O 1
ATOM 826 N N . GLY A 1 104 ? 27.776 -3.380 -18.694 1.00 50.69 104 GLY A N 1
ATOM 827 C CA . GLY A 1 104 ? 29.045 -2.664 -18.522 1.00 50.69 104 GLY A CA 1
ATOM 828 C C . GLY A 1 104 ? 29.681 -2.614 -17.139 1.00 50.69 104 GLY A C 1
ATOM 829 O O . GLY A 1 104 ? 30.491 -1.720 -16.922 1.00 50.69 104 GLY A O 1
ATOM 830 N N . LYS A 1 105 ? 29.360 -3.517 -16.203 1.00 51.25 105 LYS A N 1
ATOM 831 C CA . LYS A 1 105 ? 30.218 -3.746 -15.027 1.00 51.25 105 LYS A CA 1
ATOM 832 C C . LYS A 1 105 ? 30.265 -5.236 -14.672 1.00 51.25 105 LYS A C 1
ATOM 834 O O . LYS A 1 105 ? 29.313 -5.758 -14.107 1.00 51.25 105 LYS A O 1
ATOM 839 N N . GLY A 1 106 ? 31.391 -5.865 -15.018 1.00 49.00 106 GLY A N 1
ATOM 840 C CA . GLY A 1 106 ? 31.708 -7.294 -14.879 1.00 49.00 106 GLY A CA 1
ATOM 841 C C . GLY A 1 106 ? 31.686 -7.950 -16.261 1.00 49.00 106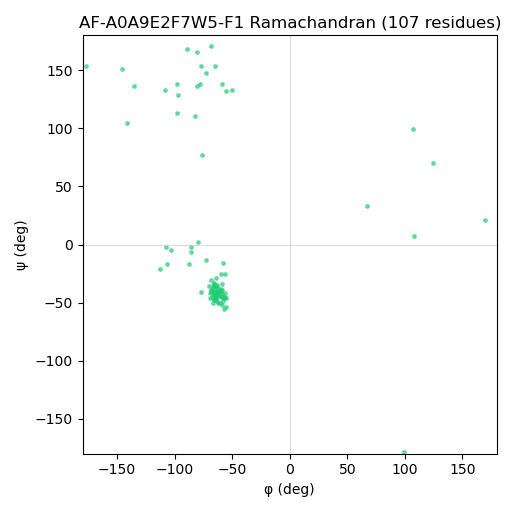 GLY A C 1
ATOM 842 O O . GLY A 1 106 ? 30.612 -8.150 -16.804 1.00 49.00 106 GLY A O 1
ATOM 843 N N . GLU A 1 107 ? 32.802 -8.185 -16.949 1.00 46.16 107 GLU A N 1
ATOM 844 C CA . GLU A 1 107 ? 34.053 -8.795 -16.484 1.00 46.16 107 GLU A CA 1
ATOM 845 C C . GLU A 1 107 ? 35.288 -8.018 -16.988 1.00 46.16 107 GLU A C 1
ATOM 847 O O . GLU A 1 107 ? 35.350 -7.643 -18.157 1.00 46.16 107 GLU A O 1
ATOM 852 N N . GLY A 1 108 ? 36.275 -7.793 -16.112 1.00 50.38 108 GLY A N 1
ATOM 853 C CA . GLY A 1 108 ? 37.596 -7.272 -16.489 1.00 50.38 108 GLY A CA 1
ATOM 854 C C . GLY A 1 108 ? 38.035 -6.003 -15.754 1.00 50.38 108 GLY A C 1
ATOM 855 O O . GLY A 1 108 ? 38.102 -4.942 -16.370 1.00 50.38 108 GLY A O 1
ATOM 856 N N . ALA A 1 109 ? 38.341 -6.121 -14.460 1.00 36.72 109 ALA A N 1
ATOM 857 C CA . ALA A 1 109 ? 39.373 -5.357 -13.744 1.00 36.72 109 ALA A CA 1
ATOM 858 C C . ALA A 1 109 ? 39.611 -6.005 -12.376 1.00 36.72 109 ALA A C 1
ATOM 860 O O . ALA A 1 109 ? 38.600 -6.241 -11.674 1.00 36.72 109 ALA A O 1
#

Sequence (109 aa):
MSLSLRDVQEATDRYIREAGGYWSEKENILRLVEEVGELSREVSHLLGPKRKKPEEKEGSPSEELGDILFVVAVLANQLGVDLEAAFAATLEKYRRRDGGRWRGKGEGA

Foldseek 3Di:
DDDDLVNLLVVLQVVQVVVPHADDLVVLVVQLVVLVVLLVVQVCCVPPPDHDDPPDDDDHNVVSVVSNSSSVSSNCNVVVHDPNVVVVVVVVVVCVVCVPPPVDDDDDD

Mean predicted aligned error: 7.15 Å

Solvent-accessible surface area (backbone atoms only — not comparable to full-atom values): 6499 Å² total; per-residue (Å²): 137,89,79,54,57,61,53,48,38,53,52,48,53,52,51,35,53,76,72,74,46,82,74,57,71,69,56,48,51,52,49,43,54,50,31,53,50,52,27,51,51,37,47,42,34,74,77,41,96,53,70,77,55,94,88,53,80,88,78,46,50,69,55,28,52,48,52,37,51,51,42,51,33,53,51,25,64,74,71,73,48,60,62,53,62,53,49,53,53,50,53,52,53,47,51,66,66,42,69,78,68,65,86,78,78,84,87,89,133

pLDDT: mean 87.93, std 15.39, range [36.72, 98.56]

Secondary structure (DSSP, 8-state):
----HHHHHHHHHHHHHHTTSPPPHHHHHHHHHHHHHHHHHHHHHHHSSSPPPTTSPP--HHHHHHHHHHHHHHHHHHHT--HHHHHHHHHHHHHHHHTTTSTTSSS--

Radius of gyration: 18.36 Å; Cα contacts (8 Å, |Δi|>4): 63; chains: 1; bounding box: 57×32×48 Å

Nearest PDB structures (foldseek):
  2gta-assembly1_A  TM=8.700E-01  e=1.778E-06  Bacillus subtilis
  2gta-assembly1_B  TM=8.806E-01  e=1.541E-05  Bacillus subtilis
  7mu5-assembly2_F  TM=7.837E-01  e=6.354E-04  Homo sapiens
  7mu5-assembly2_D  TM=7.578E-01  e=9.107E-04  Homo sapiens
  7mu5-assembly1_E  TM=7.380E-01  e=7.607E-04  Homo sapiens